Protein AF-A0A376L2K4-F1 (afdb_monomer)

Secondary structure (DSSP, 8-state):
---HHHHHHHHHHHHHHHHHHH--S-HHHHHHHH---HHHHHHHHHHHHHS-HHHHHHHHHHHHHHTT--

Sequence (70 aa):
MLTPDEREALGTRVRIVEELLRGEMSQRELKNELGAGIATITRGSNSLKAAPVELRQWLGRGVAEKRLIL

Mean predicted aligned error: 3.05 Å

Foldseek 3Di:
DDDPVRVVVVVLLLVLLLCLLVVPDDLVVSCVVSVDDSVSSVVSNVCLVVDDPVVSVVSSVVSVVVVVVD

InterPro domains:
  IPR000831 Trp repressor [PF01371] (1-61)
  IPR010921 Trp repressor/replication initiator [SSF48295] (1-61)
  IPR013335 Trp repressor, bacterial [PIRSF003196] (1-63)
  IPR013335 Trp repressor, bacterial [PTHR38025] (1-62)
  IPR013335 Trp repressor, bacterial [TIGR01321] (1-60)
  IPR038116 TrpR-like superfamily [G3DSA:1.10.1270.10] (1-68)

Nearest PDB structures (foldseek):
  2oz9-assembly1_R  TM=9.989E-01  e=4.344E-07  Escherichia coli
  1trr-assembly1_A  TM=9.881E-01  e=3.030E-07  Escherichia coli
  1jhg-assembly1_A-2  TM=1.004E+00  e=7.920E-07  Escherichia coli
  6fal-assembly1_A  TM=9.852E-01  e=8.410E-07  Escherichia coli
  6fal-assembly1_B  TM=9.515E-01  e=2.198E-06  Escherichia coli

Radius of gyration: 12.58 Å; Cα contacts (8 Å, |Δi|>4): 38; chains: 1; bounding box: 30×30×34 Å

Organism: Escherichia coli (NCBI:txid562)

Structure (mmCIF, N/CA/C/O backbone):
data_AF-A0A376L2K4-F1
#
_entry.id   AF-A0A376L2K4-F1
#
loop_
_atom_site.group_PDB
_atom_site.id
_atom_site.type_symbol
_atom_site.label_atom_id
_atom_site.label_alt_id
_atom_site.label_comp_id
_atom_site.label_asym_id
_atom_site.label_entity_id
_atom_site.label_seq_id
_atom_site.pdbx_PDB_ins_code
_atom_site.Cartn_x
_atom_site.Cartn_y
_atom_site.Cartn_z
_atom_site.occupancy
_atom_site.B_iso_or_equiv
_atom_site.auth_seq_id
_atom_site.auth_comp_id
_atom_site.auth_asym_id
_atom_site.auth_atom_id
_atom_site.pdbx_PDB_model_num
ATOM 1 N N . MET A 1 1 ? -2.170 -0.385 -24.205 1.00 84.75 1 MET A N 1
ATOM 2 C CA . MET A 1 1 ? -1.645 -1.530 -23.423 1.00 84.75 1 MET A CA 1
ATOM 3 C C . MET A 1 1 ? -0.614 -1.008 -22.436 1.00 84.75 1 MET A C 1
ATOM 5 O O . MET A 1 1 ? 0.005 -0.004 -22.752 1.00 84.75 1 MET A O 1
ATOM 9 N N . LEU A 1 2 ? -0.441 -1.671 -21.288 1.00 96.88 2 LEU A N 1
ATOM 10 C CA . LEU A 1 2 ? 0.574 -1.298 -20.293 1.00 96.88 2 LEU A CA 1
ATOM 11 C C . LEU A 1 2 ? 1.989 -1.677 -20.755 1.00 96.88 2 LEU A C 1
ATOM 13 O O . LEU A 1 2 ? 2.159 -2.674 -21.471 1.00 96.88 2 LEU A O 1
ATOM 17 N N . THR A 1 3 ? 2.995 -0.939 -20.302 1.00 98.44 3 THR A N 1
ATOM 18 C CA . THR A 1 3 ? 4.409 -1.314 -20.441 1.00 98.44 3 THR A CA 1
ATOM 19 C C . THR A 1 3 ? 4.776 -2.446 -19.464 1.00 98.44 3 THR A C 1
ATOM 21 O O . THR A 1 3 ? 4.004 -2.755 -18.547 1.00 98.44 3 THR A O 1
ATOM 24 N N . PRO A 1 4 ? 5.919 -3.132 -19.657 1.00 98.06 4 PRO A N 1
ATOM 25 C CA . PRO A 1 4 ? 6.431 -4.092 -18.677 1.00 98.06 4 PRO A CA 1
ATOM 26 C C . PRO A 1 4 ? 6.579 -3.486 -17.273 1.00 98.06 4 PRO A C 1
ATOM 28 O O . PRO A 1 4 ? 6.043 -4.049 -16.321 1.00 98.06 4 PRO A O 1
ATOM 31 N N . ASP A 1 5 ? 7.178 -2.299 -17.169 1.00 97.19 5 ASP A N 1
ATOM 32 C CA . ASP A 1 5 ? 7.404 -1.607 -15.893 1.00 97.19 5 ASP A CA 1
ATOM 33 C C . ASP A 1 5 ? 6.088 -1.247 -15.189 1.00 97.19 5 ASP A C 1
ATOM 35 O O . ASP A 1 5 ? 5.961 -1.358 -13.971 1.00 97.19 5 ASP A O 1
ATOM 39 N N . GLU A 1 6 ? 5.059 -0.859 -15.949 1.00 97.88 6 GLU A N 1
ATOM 40 C CA . GLU A 1 6 ? 3.730 -0.589 -15.394 1.00 97.88 6 GLU A CA 1
ATOM 41 C C . GLU A 1 6 ? 3.065 -1.857 -14.841 1.00 97.88 6 GLU A C 1
ATOM 43 O O . GLU A 1 6 ? 2.390 -1.799 -13.809 1.00 97.88 6 GLU A O 1
ATOM 48 N N . ARG A 1 7 ? 3.264 -3.013 -15.491 1.00 97.75 7 ARG A N 1
ATOM 49 C CA . ARG A 1 7 ? 2.779 -4.309 -14.985 1.00 97.75 7 ARG A CA 1
ATOM 50 C C . ARG A 1 7 ? 3.501 -4.718 -13.706 1.00 97.75 7 ARG A C 1
ATOM 52 O O . ARG A 1 7 ? 2.842 -5.148 -12.760 1.00 97.75 7 ARG A O 1
ATOM 59 N N . GLU A 1 8 ? 4.817 -4.552 -13.655 1.00 96.44 8 GLU A N 1
ATOM 60 C CA . GLU A 1 8 ? 5.602 -4.831 -12.451 1.00 96.44 8 GLU A CA 1
ATOM 61 C C . GLU A 1 8 ? 5.180 -3.915 -11.294 1.00 96.44 8 GLU A C 1
ATOM 63 O O . GLU A 1 8 ? 4.889 -4.382 -10.190 1.00 96.44 8 GLU A O 1
ATOM 68 N N . ALA A 1 9 ? 5.020 -2.616 -11.565 1.00 96.38 9 ALA A N 1
ATOM 69 C CA . ALA A 1 9 ? 4.553 -1.651 -10.578 1.00 96.38 9 ALA A CA 1
ATOM 70 C C . ALA A 1 9 ? 3.159 -2.002 -10.031 1.00 96.38 9 ALA A C 1
ATOM 72 O O . ALA A 1 9 ? 2.902 -1.812 -8.839 1.00 96.38 9 ALA A O 1
ATOM 73 N N . LEU A 1 10 ? 2.254 -2.521 -10.868 1.00 97.56 10 LEU A N 1
ATOM 74 C CA . LEU A 1 10 ? 0.958 -3.031 -10.416 1.00 97.56 10 LEU A CA 1
ATOM 75 C C . LEU A 1 10 ? 1.111 -4.247 -9.496 1.00 97.56 10 LEU A C 1
ATOM 77 O O . LEU A 1 10 ? 0.467 -4.278 -8.448 1.00 97.56 10 LEU A O 1
ATOM 81 N N . GLY A 1 11 ? 1.992 -5.193 -9.831 1.00 96.44 11 GLY A N 1
ATOM 82 C CA . GLY A 1 11 ? 2.304 -6.339 -8.971 1.00 96.44 11 GLY A CA 1
ATOM 83 C C . GLY A 1 11 ? 2.783 -5.906 -7.582 1.00 96.44 11 GLY A C 1
ATOM 84 O O . GLY A 1 11 ? 2.236 -6.338 -6.565 1.00 96.44 11 GLY A O 1
ATOM 85 N N . THR A 1 12 ? 3.725 -4.964 -7.525 1.00 97.00 12 THR A N 1
ATOM 86 C CA . THR A 1 12 ? 4.221 -4.403 -6.259 1.00 97.00 12 THR A CA 1
ATOM 87 C C . THR A 1 12 ? 3.119 -3.686 -5.475 1.00 97.00 12 THR A C 1
ATOM 89 O O . THR A 1 12 ? 3.031 -3.838 -4.258 1.00 97.00 12 THR A O 1
ATOM 92 N N . ARG A 1 13 ? 2.223 -2.944 -6.143 1.00 98.19 13 ARG A N 1
ATOM 93 C CA . ARG A 1 13 ? 1.083 -2.281 -5.478 1.00 98.19 13 ARG A CA 1
ATOM 94 C C . ARG A 1 13 ? 0.105 -3.280 -4.864 1.00 98.19 13 ARG A C 1
ATOM 96 O O . ARG A 1 13 ? -0.371 -3.028 -3.761 1.00 98.19 13 ARG A O 1
ATOM 103 N N . VAL A 1 14 ? -0.169 -4.399 -5.537 1.00 97.31 14 VAL A N 1
ATOM 104 C CA . VAL A 1 14 ? -1.015 -5.471 -4.985 1.00 97.31 14 VAL A CA 1
ATOM 105 C C . VAL A 1 14 ? -0.389 -6.042 -3.712 1.00 97.31 14 VAL A C 1
ATOM 107 O O . VAL A 1 14 ? -1.088 -6.150 -2.707 1.00 97.31 14 VAL A O 1
ATOM 110 N N . ARG A 1 15 ? 0.927 -6.306 -3.709 1.00 97.06 15 ARG A N 1
ATOM 111 C CA . ARG A 1 15 ? 1.647 -6.758 -2.503 1.00 97.06 15 ARG A CA 1
ATOM 112 C C . ARG A 1 15 ? 1.575 -5.736 -1.367 1.00 97.06 15 ARG A C 1
ATOM 114 O O . ARG A 1 15 ? 1.270 -6.104 -0.242 1.00 97.06 15 ARG A O 1
ATOM 121 N N . ILE A 1 16 ? 1.779 -4.446 -1.653 1.00 97.94 16 ILE A N 1
ATOM 122 C CA . ILE A 1 16 ? 1.650 -3.383 -0.639 1.00 97.94 16 ILE A CA 1
ATOM 123 C C . ILE A 1 16 ? 0.247 -3.383 -0.014 1.00 97.94 16 ILE A C 1
ATOM 125 O O . ILE A 1 16 ? 0.126 -3.277 1.202 1.00 97.94 16 ILE A O 1
ATOM 129 N N . VAL A 1 17 ? -0.813 -3.481 -0.824 1.00 98.12 17 VAL A N 1
ATOM 130 C CA . VAL A 1 17 ? -2.197 -3.506 -0.318 1.00 98.12 17 VAL A CA 1
ATOM 131 C C . VAL A 1 17 ? -2.449 -4.742 0.542 1.00 98.12 17 VAL A C 1
ATOM 133 O O . VAL A 1 17 ? -3.058 -4.618 1.600 1.00 98.12 17 VAL A O 1
ATOM 136 N N . GLU A 1 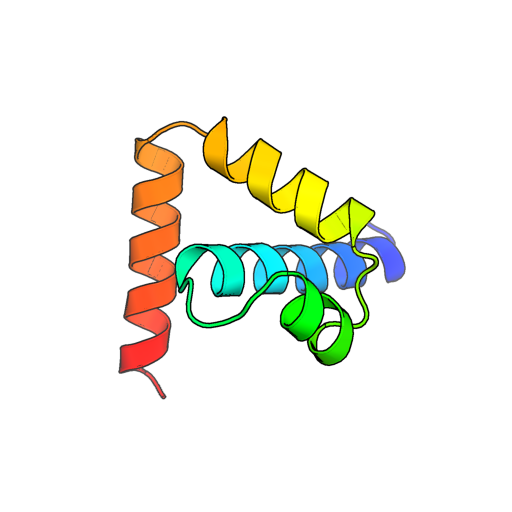18 ? -1.966 -5.905 0.109 1.00 97.50 18 GLU A N 1
ATOM 137 C CA . GLU A 1 18 ? -2.083 -7.160 0.851 1.00 97.50 18 GLU A CA 1
ATOM 138 C C . GLU A 1 18 ? -1.457 -7.049 2.246 1.00 97.50 18 GLU A C 1
ATOM 140 O O . GLU A 1 18 ? -2.141 -7.279 3.243 1.00 97.50 18 GLU A O 1
ATOM 145 N N . GLU A 1 19 ? -0.208 -6.597 2.339 1.00 97.50 19 GLU A N 1
ATOM 146 C CA . GLU A 1 19 ? 0.476 -6.488 3.629 1.00 97.50 19 GLU A CA 1
ATOM 147 C C . GLU A 1 19 ? -0.106 -5.396 4.538 1.00 97.50 19 GLU A C 1
ATOM 149 O O . GLU A 1 19 ? -0.202 -5.566 5.755 1.00 97.50 19 GLU A O 1
ATOM 154 N N . LEU A 1 20 ? -0.558 -4.277 3.961 1.00 97.44 20 LEU A N 1
ATOM 155 C CA . LEU A 1 20 ? -1.254 -3.236 4.721 1.00 97.44 20 LEU A CA 1
ATOM 156 C C . LEU A 1 20 ? -2.590 -3.731 5.296 1.00 97.44 20 LEU A C 1
ATOM 158 O O . LEU A 1 20 ? -2.996 -3.250 6.352 1.00 97.44 20 LEU A O 1
ATOM 162 N N . LEU A 1 21 ? -3.275 -4.655 4.612 1.00 97.06 21 LEU A N 1
ATOM 163 C CA . LEU A 1 21 ? -4.504 -5.284 5.104 1.00 97.06 21 LEU A CA 1
ATOM 164 C C . LEU A 1 21 ? -4.229 -6.351 6.169 1.00 97.06 21 LEU A C 1
ATOM 166 O O . LEU A 1 21 ? -5.041 -6.489 7.081 1.00 97.06 21 LEU A O 1
ATOM 170 N N . ARG A 1 22 ? -3.102 -7.072 6.077 1.00 95.62 22 ARG A N 1
ATOM 171 C CA . ARG A 1 22 ? -2.653 -8.010 7.121 1.00 95.62 22 ARG A CA 1
ATOM 172 C C . ARG A 1 22 ? -2.300 -7.279 8.415 1.00 95.62 22 ARG A C 1
ATOM 174 O O . ARG A 1 22 ? -2.677 -7.722 9.492 1.00 95.62 22 ARG A O 1
ATOM 181 N N . GLY A 1 23 ? -1.607 -6.144 8.306 1.00 95.50 23 GLY A N 1
ATOM 182 C CA . GLY A 1 23 ? -1.241 -5.318 9.461 1.00 95.50 23 GLY A CA 1
ATOM 183 C C . GLY A 1 23 ? -0.155 -5.928 10.357 1.00 95.50 23 GLY A C 1
ATOM 184 O O . GLY A 1 23 ? 0.004 -5.488 11.491 1.00 95.50 23 GLY A O 1
ATOM 185 N N . GLU A 1 24 ? 0.586 -6.920 9.858 1.00 96.19 24 GLU A N 1
ATOM 186 C CA . GLU A 1 24 ? 1.634 -7.641 10.598 1.00 96.19 24 GLU A CA 1
ATOM 187 C C . GLU A 1 24 ? 2.992 -6.917 10.556 1.00 96.19 24 GLU A C 1
ATOM 189 O O . GLU A 1 24 ? 3.803 -7.068 11.466 1.00 96.19 24 GLU A O 1
ATOM 194 N N . MET A 1 25 ? 3.229 -6.100 9.523 1.00 96.06 25 MET A N 1
ATOM 195 C CA . MET A 1 25 ? 4.481 -5.371 9.303 1.00 96.06 25 MET A CA 1
ATOM 196 C C . MET A 1 25 ? 4.287 -3.857 9.428 1.00 96.06 25 MET A C 1
ATOM 198 O O . MET A 1 25 ? 3.306 -3.278 8.949 1.00 96.06 25 MET A O 1
ATOM 202 N N . SER A 1 26 ? 5.280 -3.172 9.989 1.00 96.25 26 SER A N 1
ATOM 203 C CA . SER A 1 26 ? 5.379 -1.717 9.904 1.00 96.25 26 SER A CA 1
ATOM 204 C C . SER A 1 26 ? 5.682 -1.263 8.470 1.00 96.25 26 SER A C 1
ATOM 206 O O . SER A 1 26 ? 6.292 -1.972 7.670 1.00 96.25 26 SER A O 1
ATOM 208 N N . GLN A 1 27 ? 5.354 -0.008 8.138 1.00 94.50 27 GLN A N 1
ATOM 209 C CA . GLN A 1 27 ? 5.695 0.553 6.818 1.00 94.50 27 GLN A CA 1
ATOM 210 C C . GLN A 1 27 ? 7.209 0.567 6.539 1.00 94.50 27 GLN A C 1
ATOM 212 O O . GLN A 1 27 ? 7.623 0.571 5.380 1.00 94.50 27 GLN A O 1
ATOM 217 N N . ARG A 1 28 ? 8.045 0.587 7.587 1.00 95.81 28 ARG A N 1
ATOM 218 C CA . ARG A 1 28 ? 9.507 0.523 7.451 1.00 95.81 28 ARG A CA 1
ATOM 219 C C . ARG A 1 28 ? 9.965 -0.871 7.042 1.00 95.81 28 ARG A C 1
ATOM 221 O O . ARG A 1 28 ? 10.791 -0.976 6.141 1.00 95.81 28 ARG A O 1
ATOM 228 N N . GLU A 1 29 ? 9.406 -1.906 7.657 1.00 97.31 29 GLU A N 1
ATOM 229 C CA . GLU A 1 29 ? 9.674 -3.296 7.280 1.00 97.31 29 GLU A CA 1
ATOM 230 C C . GLU A 1 29 ? 9.174 -3.568 5.859 1.00 97.31 29 GLU A C 1
ATOM 232 O O . GLU A 1 29 ? 9.918 -4.113 5.051 1.00 97.31 29 GLU A O 1
ATOM 237 N N . LEU A 1 30 ? 7.989 -3.059 5.495 1.00 96.44 30 LEU A N 1
ATOM 238 C CA . LEU A 1 30 ? 7.4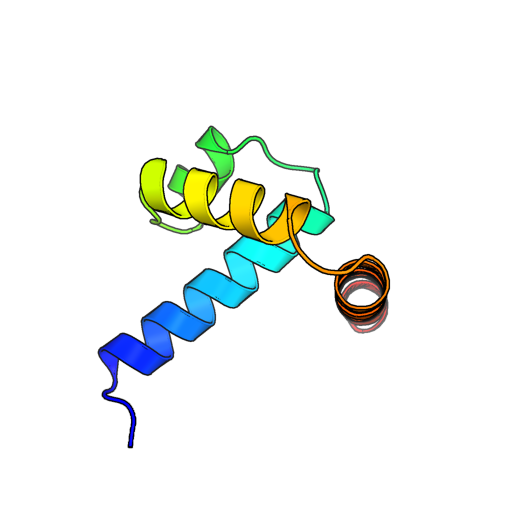61 -3.183 4.132 1.00 96.44 30 LEU A CA 1
ATOM 239 C C . LEU A 1 30 ? 8.336 -2.532 3.068 1.00 96.44 30 LEU A C 1
ATOM 241 O O . LEU A 1 30 ? 8.462 -3.071 1.971 1.00 96.44 30 LEU A O 1
ATOM 245 N N . LYS A 1 31 ? 8.953 -1.385 3.366 1.00 95.94 31 LYS A N 1
ATOM 246 C CA . LYS A 1 31 ? 9.924 -0.782 2.446 1.00 95.94 31 LYS A CA 1
ATOM 247 C C . LYS A 1 31 ? 11.070 -1.749 2.165 1.00 95.94 31 LYS A C 1
ATOM 249 O O . LYS A 1 31 ? 11.477 -1.877 1.013 1.00 95.94 31 LYS A O 1
ATOM 254 N N . ASN A 1 32 ? 11.621 -2.350 3.216 1.00 95.81 32 ASN A N 1
ATOM 255 C CA . ASN A 1 32 ? 12.790 -3.211 3.090 1.00 95.81 32 ASN A CA 1
ATOM 256 C C . ASN A 1 32 ? 12.434 -4.498 2.338 1.00 95.81 32 ASN A C 1
ATOM 258 O O . ASN A 1 32 ? 13.196 -4.913 1.475 1.00 95.81 32 ASN A O 1
ATOM 262 N N . GLU A 1 33 ? 11.254 -5.057 2.603 1.00 96.62 33 GLU A N 1
ATOM 263 C CA . GLU A 1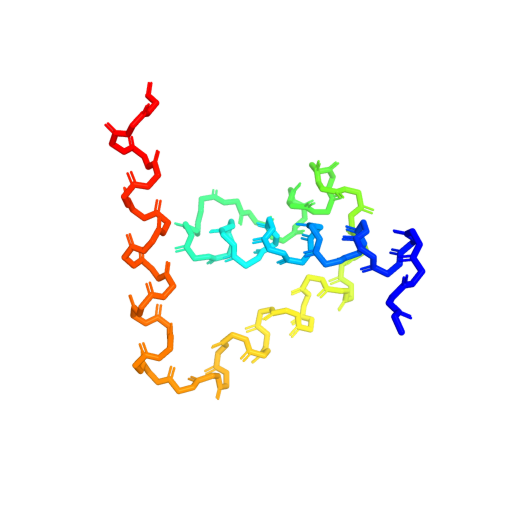 33 ? 10.814 -6.322 2.011 1.00 96.62 33 GLU A CA 1
ATOM 264 C C . GLU A 1 33 ? 10.320 -6.189 0.564 1.00 96.62 33 GLU A C 1
ATOM 266 O O . GLU A 1 33 ? 10.555 -7.054 -0.276 1.00 96.62 33 GLU A O 1
ATOM 271 N N . LEU A 1 34 ? 9.626 -5.093 0.242 1.00 95.12 34 LEU A N 1
ATOM 272 C CA . LEU A 1 34 ? 9.014 -4.899 -1.077 1.00 95.12 34 LEU A CA 1
ATOM 273 C C . LEU A 1 34 ? 9.855 -4.024 -2.015 1.00 95.12 34 LEU A C 1
ATOM 275 O O . LEU A 1 34 ? 9.441 -3.784 -3.147 1.00 95.12 34 LEU A O 1
ATOM 279 N N . GLY A 1 35 ? 10.978 -3.472 -1.545 1.00 94.69 35 GLY A N 1
ATOM 280 C CA . GLY A 1 35 ? 11.802 -2.524 -2.306 1.00 94.69 35 GLY A CA 1
ATOM 281 C C . GLY A 1 35 ? 11.090 -1.205 -2.646 1.00 94.69 35 GLY A C 1
ATOM 282 O O . GLY A 1 35 ? 11.604 -0.390 -3.411 1.00 94.69 35 GLY A O 1
ATOM 283 N N . ALA A 1 36 ? 9.900 -0.964 -2.087 1.00 95.38 36 ALA A N 1
ATOM 284 C CA . ALA A 1 36 ? 9.098 0.216 -2.366 1.00 95.38 36 ALA A CA 1
ATOM 285 C C . ALA A 1 36 ? 9.474 1.376 -1.434 1.00 95.38 36 ALA A C 1
ATOM 287 O O . ALA A 1 36 ? 9.575 1.227 -0.217 1.00 95.38 36 ALA A O 1
ATOM 288 N N . GLY A 1 37 ? 9.624 2.582 -1.988 1.00 96.44 37 GLY A N 1
ATOM 289 C CA . GLY A 1 37 ? 9.882 3.774 -1.179 1.00 96.44 37 GLY A CA 1
ATOM 290 C C . GLY A 1 37 ? 8.761 4.048 -0.164 1.00 96.44 37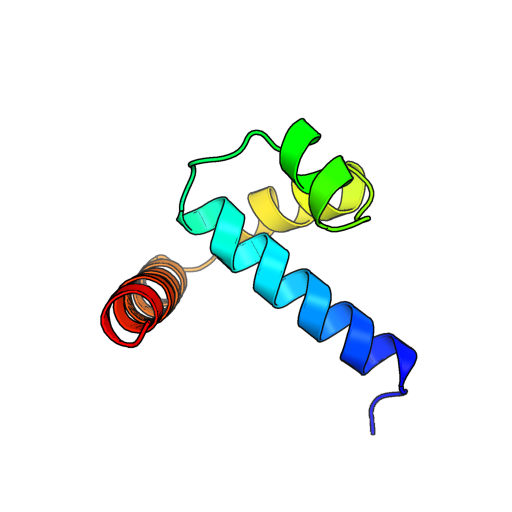 GLY A C 1
ATOM 291 O O . GLY A 1 37 ? 7.583 3.872 -0.478 1.00 96.44 37 GLY A O 1
ATOM 292 N N . ILE A 1 38 ? 9.114 4.564 1.024 1.00 97.19 38 ILE A N 1
ATOM 293 C CA . ILE A 1 38 ? 8.147 4.904 2.092 1.00 97.19 38 ILE A CA 1
ATOM 294 C C . ILE A 1 38 ? 6.997 5.758 1.555 1.00 97.19 38 ILE A C 1
ATOM 296 O O . ILE A 1 38 ? 5.842 5.454 1.820 1.00 97.19 38 ILE A O 1
ATOM 300 N N . ALA A 1 39 ? 7.287 6.772 0.733 1.00 97.75 39 ALA A N 1
ATOM 301 C CA . ALA A 1 39 ? 6.257 7.635 0.157 1.00 97.75 39 ALA A CA 1
ATOM 302 C C . ALA A 1 39 ? 5.209 6.862 -0.668 1.00 97.75 39 ALA A C 1
ATOM 304 O O . ALA A 1 39 ? 4.033 7.225 -0.673 1.00 97.75 39 ALA A O 1
ATOM 305 N N . THR A 1 40 ? 5.609 5.786 -1.350 1.00 98.00 40 THR A N 1
ATOM 306 C CA . THR A 1 40 ? 4.691 4.923 -2.103 1.00 98.00 40 THR A CA 1
ATOM 307 C C . THR A 1 40 ? 3.795 4.121 -1.165 1.00 98.00 40 THR A C 1
ATOM 309 O O . THR A 1 40 ? 2.584 4.085 -1.374 1.00 98.00 40 THR A O 1
ATOM 312 N N . ILE A 1 41 ? 4.359 3.559 -0.095 1.00 98.25 41 ILE A N 1
ATOM 313 C CA . ILE A 1 41 ? 3.605 2.813 0.922 1.00 98.25 41 ILE A CA 1
ATOM 314 C C . ILE A 1 41 ? 2.630 3.740 1.659 1.00 98.25 41 ILE A C 1
ATOM 316 O O . ILE A 1 41 ? 1.457 3.408 1.816 1.00 98.25 41 ILE A O 1
ATOM 320 N N . THR A 1 42 ? 3.072 4.939 2.046 1.00 98.06 42 THR A N 1
ATOM 321 C CA . THR A 1 42 ? 2.226 5.944 2.703 1.00 98.06 42 THR A CA 1
ATOM 322 C C . THR A 1 42 ? 1.051 6.357 1.816 1.00 98.06 42 THR A C 1
ATOM 324 O O . THR A 1 42 ? -0.085 6.395 2.292 1.00 98.06 42 THR A O 1
ATOM 327 N N . ARG A 1 43 ? 1.283 6.602 0.516 1.00 98.50 43 ARG A N 1
ATOM 328 C CA . ARG A 1 43 ? 0.191 6.857 -0.440 1.00 98.50 43 ARG A CA 1
ATOM 329 C C . ARG A 1 43 ? -0.771 5.675 -0.522 1.00 98.50 43 ARG A C 1
ATOM 331 O O . ARG A 1 43 ? -1.973 5.894 -0.442 1.00 98.50 43 ARG A O 1
ATOM 338 N N . GLY A 1 44 ? -0.257 4.446 -0.598 1.00 97.75 44 GLY A N 1
ATOM 339 C CA . GLY A 1 44 ? -1.073 3.230 -0.584 1.00 97.75 44 GLY A CA 1
ATOM 340 C C . GLY A 1 44 ? -1.962 3.125 0.659 1.00 97.75 44 GLY A C 1
ATOM 341 O O . GLY A 1 44 ? -3.167 2.928 0.534 1.00 97.75 44 GLY A O 1
ATOM 342 N N . SER A 1 45 ? -1.400 3.347 1.852 1.00 98.25 45 SER A N 1
ATOM 343 C CA . SER A 1 45 ? -2.150 3.336 3.115 1.00 98.25 45 SER A CA 1
ATOM 344 C C . SER A 1 45 ? -3.251 4.399 3.145 1.00 98.25 45 SER A C 1
ATOM 346 O O . SER A 1 45 ? -4.374 4.105 3.554 1.00 98.25 45 SER A O 1
ATOM 348 N N . ASN A 1 46 ? -2.972 5.613 2.666 1.00 98.50 46 ASN A N 1
ATOM 349 C CA . ASN A 1 46 ? -3.971 6.680 2.607 1.00 98.50 46 ASN A CA 1
ATOM 350 C C . ASN A 1 46 ? -5.080 6.378 1.590 1.00 98.50 46 ASN A C 1
ATOM 352 O O . ASN A 1 46 ? -6.255 6.542 1.915 1.00 98.50 46 ASN A O 1
ATOM 356 N N . SER A 1 47 ? -4.732 5.881 0.400 1.00 98.38 47 SER A N 1
ATOM 357 C CA . SER A 1 47 ? -5.715 5.443 -0.598 1.00 98.38 47 SER A CA 1
ATOM 358 C C . SER A 1 47 ? -6.586 4.306 -0.072 1.00 98.38 47 SER A C 1
ATOM 360 O O . SER A 1 47 ? -7.794 4.326 -0.281 1.00 98.38 47 SER A O 1
ATOM 362 N N . LEU A 1 48 ? -6.004 3.352 0.660 1.00 97.94 48 LEU A N 1
ATOM 363 C CA . LEU A 1 48 ? -6.752 2.257 1.266 1.00 97.94 48 LEU A CA 1
ATOM 364 C C . LEU A 1 48 ? -7.710 2.766 2.351 1.00 97.94 48 LEU A C 1
ATOM 366 O O . LEU A 1 48 ? -8.867 2.366 2.366 1.00 97.94 48 LEU A O 1
ATOM 370 N N . LYS A 1 49 ? -7.278 3.693 3.216 1.00 97.75 49 LYS A N 1
ATOM 371 C CA . LYS A 1 49 ? -8.148 4.323 4.229 1.00 97.75 49 LYS A CA 1
ATOM 372 C C . LYS A 1 49 ? -9.321 5.085 3.608 1.00 97.75 49 LYS A C 1
ATOM 374 O O . LYS A 1 49 ? -10.419 5.038 4.154 1.00 97.75 49 LYS A O 1
ATOM 379 N N . ALA A 1 50 ? -9.083 5.764 2.486 1.00 98.12 50 ALA A N 1
ATOM 380 C CA . ALA A 1 50 ? -10.096 6.517 1.751 1.00 98.12 50 ALA A CA 1
ATOM 381 C C . ALA A 1 50 ? -10.998 5.635 0.865 1.00 98.12 50 ALA A C 1
ATOM 383 O O . ALA A 1 50 ? -12.017 6.111 0.370 1.00 98.12 50 ALA A O 1
ATOM 384 N N . ALA A 1 51 ? -10.634 4.369 0.643 1.00 98.19 51 ALA A N 1
ATOM 385 C CA . ALA A 1 51 ? -11.394 3.473 -0.214 1.00 98.19 51 ALA A CA 1
ATOM 386 C C . ALA A 1 51 ? -12.769 3.125 0.393 1.00 98.19 51 ALA A C 1
ATOM 388 O O . ALA A 1 51 ? -12.886 2.995 1.626 1.00 98.19 51 ALA A O 1
ATOM 389 N N . PRO A 1 52 ? -13.790 2.891 -0.461 1.00 98.56 52 PRO A N 1
ATOM 390 C CA . PRO A 1 52 ? -15.094 2.401 -0.029 1.00 98.56 52 PRO A CA 1
ATOM 391 C C . PRO A 1 52 ? -14.963 1.191 0.897 1.00 98.56 52 PRO A C 1
ATOM 393 O O . PRO A 1 52 ? -14.077 0.345 0.724 1.00 98.56 52 PRO A O 1
ATOM 396 N N . VAL A 1 53 ? -15.828 1.121 1.907 1.00 97.56 53 VAL A N 1
ATOM 397 C CA . VAL A 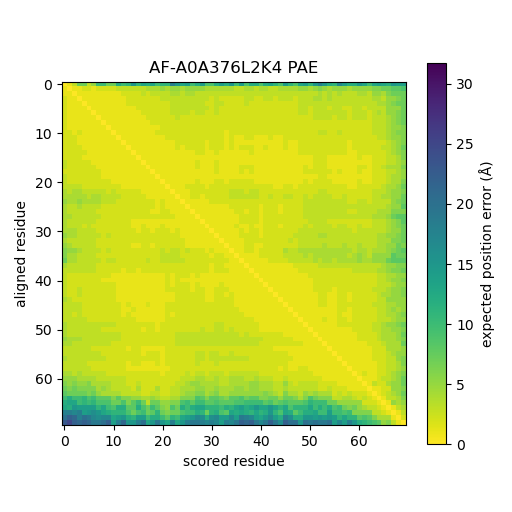1 53 ? -15.784 0.054 2.918 1.00 97.56 53 VAL A CA 1
ATOM 398 C C . VAL A 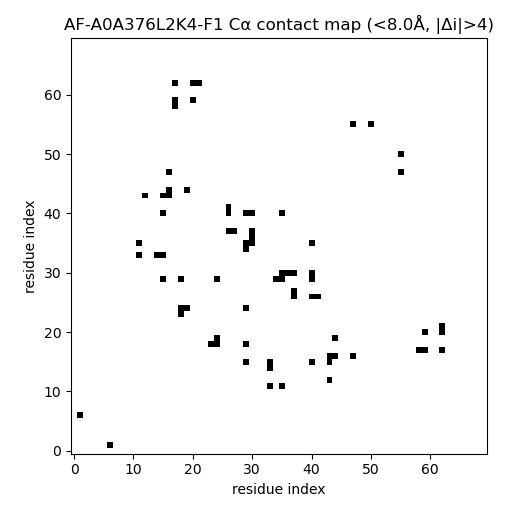1 53 ? -15.961 -1.310 2.253 1.00 97.56 53 VAL A C 1
ATOM 400 O O . VAL A 1 53 ? -15.237 -2.250 2.573 1.00 97.56 53 VAL A O 1
ATOM 403 N N . GLU A 1 54 ? -16.851 -1.393 1.269 1.00 98.12 54 GLU A N 1
ATOM 404 C CA . GLU A 1 54 ? -17.165 -2.598 0.506 1.00 98.12 54 GLU A CA 1
ATOM 405 C C . GLU A 1 54 ? -15.932 -3.108 -0.246 1.00 98.12 54 GLU A C 1
ATOM 407 O O . GLU A 1 54 ? -15.650 -4.308 -0.242 1.00 98.12 54 GLU A O 1
ATOM 412 N N . LEU A 1 55 ? -15.147 -2.194 -0.831 1.00 97.88 55 LEU A N 1
ATOM 413 C CA . LEU A 1 55 ? -13.905 -2.535 -1.521 1.00 97.88 55 LEU A CA 1
ATOM 414 C C . LEU A 1 55 ? -12.854 -3.056 -0.537 1.00 97.88 55 LEU A C 1
ATOM 416 O O . LEU A 1 55 ? -12.237 -4.088 -0.791 1.00 97.88 55 LEU A O 1
ATOM 420 N N . ARG A 1 56 ? -12.671 -2.386 0.607 1.00 97.50 56 ARG A N 1
ATOM 421 C CA . ARG A 1 56 ? -11.745 -2.854 1.651 1.00 97.50 56 ARG A CA 1
ATOM 422 C C . ARG A 1 56 ? -12.121 -4.236 2.177 1.00 97.50 56 ARG A C 1
ATOM 424 O O . ARG A 1 56 ? -11.244 -5.075 2.352 1.00 97.50 56 ARG A O 1
ATOM 431 N N . GLN A 1 57 ? -13.410 -4.484 2.397 1.00 97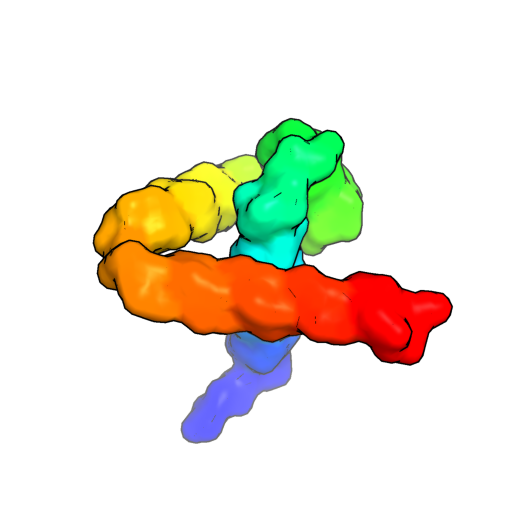.38 57 GLN A N 1
ATOM 432 C CA . GLN A 1 57 ? -13.906 -5.787 2.838 1.00 97.38 57 GLN A CA 1
ATOM 433 C C . GLN A 1 57 ? -13.699 -6.865 1.773 1.00 97.38 57 GLN A C 1
ATOM 435 O O . GLN A 1 57 ? -13.285 -7.974 2.102 1.00 97.38 57 GLN A O 1
ATOM 440 N N . TRP A 1 58 ? -13.970 -6.553 0.504 1.00 97.50 58 TRP A N 1
ATOM 441 C CA . TRP A 1 58 ? -13.739 -7.479 -0.602 1.00 97.50 58 TRP A CA 1
ATOM 442 C C . TRP A 1 58 ? -12.255 -7.845 -0.732 1.00 97.50 58 TRP A C 1
ATOM 444 O O . TRP A 1 58 ? -11.927 -9.030 -0.782 1.00 97.50 58 TRP A O 1
ATOM 454 N N . LEU A 1 59 ? -11.359 -6.852 -0.678 1.00 97.25 59 LEU A N 1
ATOM 455 C CA . LEU A 1 59 ? -9.911 -7.076 -0.675 1.00 97.25 59 LEU A CA 1
ATOM 456 C C . LEU A 1 59 ? -9.473 -7.920 0.529 1.00 97.25 59 LEU A C 1
ATOM 458 O O . LEU A 1 59 ? -8.726 -8.880 0.361 1.00 97.25 59 LEU A O 1
ATOM 462 N N . GLY A 1 60 ? -9.970 -7.602 1.729 1.00 96.06 60 GLY A N 1
ATOM 463 C CA . GLY A 1 60 ? -9.653 -8.344 2.951 1.00 96.06 60 GLY A CA 1
ATOM 464 C C . GLY A 1 60 ? -10.058 -9.818 2.880 1.00 96.06 60 GLY A C 1
ATOM 465 O O . GLY A 1 60 ? -9.283 -10.680 3.290 1.00 96.06 60 GLY A O 1
ATOM 466 N N . ARG A 1 61 ? -11.226 -10.132 2.295 1.00 95.44 61 ARG A N 1
ATOM 467 C CA . ARG A 1 61 ? -11.638 -11.526 2.053 1.00 95.44 61 ARG A CA 1
ATOM 468 C C . ARG A 1 61 ? -10.681 -12.248 1.109 1.00 95.44 61 ARG A C 1
ATOM 470 O O . ARG A 1 61 ? -10.260 -13.351 1.432 1.00 95.44 61 ARG A O 1
ATOM 477 N N . GLY A 1 62 ? -10.299 -11.618 -0.003 1.00 91.94 62 GLY A N 1
ATOM 478 C CA . GLY A 1 62 ? -9.358 -12.218 -0.956 1.00 91.94 62 GLY A CA 1
ATOM 479 C C . GLY A 1 62 ? -7.974 -12.482 -0.349 1.00 91.94 62 GLY A C 1
ATOM 480 O O . GLY A 1 62 ? -7.366 -13.515 -0.616 1.00 91.94 62 GLY A O 1
ATOM 481 N N . VAL A 1 63 ? -7.487 -11.583 0.514 1.00 91.75 63 VAL A N 1
ATOM 482 C CA . VAL A 1 63 ? -6.231 -11.790 1.258 1.00 91.75 63 VAL A CA 1
ATOM 483 C C . VAL A 1 63 ? -6.355 -12.954 2.248 1.00 91.75 63 VAL A C 1
ATOM 485 O O . VAL A 1 63 ? -5.458 -13.792 2.320 1.00 91.75 63 VAL A O 1
ATOM 488 N N . ALA A 1 64 ? -7.467 -13.045 2.983 1.00 86.12 64 ALA A N 1
ATOM 489 C CA . ALA A 1 64 ? -7.706 -14.143 3.919 1.00 86.12 64 ALA A CA 1
ATOM 490 C C . ALA A 1 64 ? -7.822 -15.506 3.210 1.00 86.12 64 ALA A C 1
ATOM 492 O O . ALA A 1 64 ? -7.289 -16.497 3.701 1.00 86.12 64 ALA A O 1
ATOM 493 N N . GLU A 1 65 ? -8.464 -15.552 2.042 1.00 86.44 65 GLU A N 1
ATOM 494 C CA . GLU A 1 65 ? -8.618 -16.767 1.235 1.00 86.44 65 GLU A CA 1
ATOM 495 C C . GLU A 1 65 ? -7.276 -17.296 0.715 1.00 86.44 65 GLU A C 1
ATOM 497 O O . GLU A 1 65 ? -7.019 -18.496 0.795 1.00 86.44 65 GLU A O 1
ATOM 502 N N . LYS A 1 66 ? -6.360 -16.416 0.288 1.00 78.00 66 LYS A N 1
ATOM 503 C CA . LYS A 1 66 ? -4.998 -16.828 -0.096 1.00 78.00 66 LYS A CA 1
ATOM 504 C C . LYS A 1 66 ? -4.255 -17.564 1.021 1.00 78.00 66 LYS A C 1
ATOM 506 O O . LYS A 1 66 ? -3.435 -18.426 0.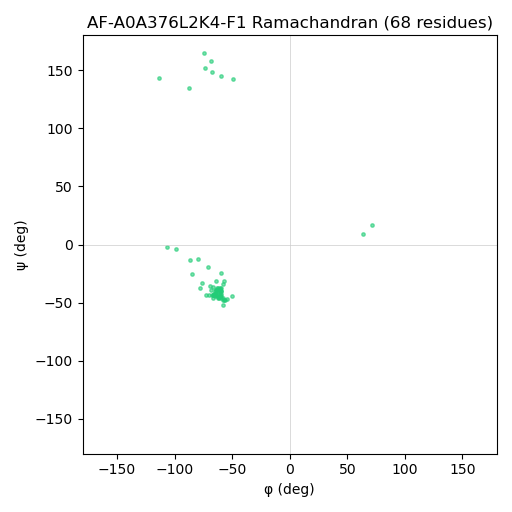725 1.00 78.00 66 LYS A O 1
ATOM 511 N N . ARG A 1 67 ? -4.528 -17.242 2.291 1.00 72.88 67 ARG A N 1
ATOM 512 C CA . ARG A 1 67 ? -3.904 -17.910 3.446 1.00 72.88 67 ARG A CA 1
ATOM 513 C C . ARG A 1 67 ? -4.399 -19.347 3.644 1.00 72.88 67 ARG A C 1
ATOM 515 O O . ARG A 1 67 ? -3.738 -20.106 4.331 1.00 72.88 67 ARG A O 1
ATOM 522 N N . LEU A 1 68 ? -5.551 -19.712 3.081 1.00 67.62 68 LEU A N 1
ATOM 523 C CA . LEU A 1 68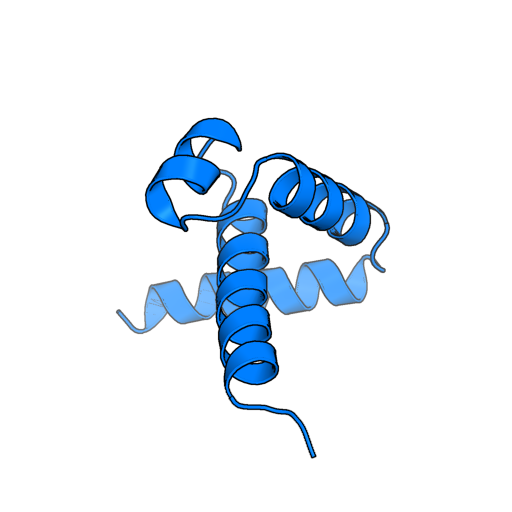 ? -6.124 -21.057 3.200 1.00 67.62 68 LEU A CA 1
ATOM 524 C C . LEU A 1 68 ? -5.610 -22.033 2.128 1.00 67.62 68 LEU A C 1
ATOM 526 O O . LEU A 1 68 ? -5.843 -23.231 2.253 1.00 67.62 68 LEU A O 1
ATOM 530 N N . ILE A 1 69 ? -4.952 -21.536 1.074 1.00 64.06 69 ILE A N 1
ATOM 531 C CA . ILE A 1 69 ? -4.544 -22.327 -0.105 1.00 64.06 69 ILE A CA 1
ATOM 532 C C . ILE A 1 69 ? -3.019 -22.590 -0.125 1.00 64.06 69 ILE A C 1
ATOM 534 O O . ILE A 1 69 ? -2.519 -23.302 -0.995 1.00 64.06 69 ILE A O 1
ATOM 538 N N . LEU A 1 70 ? -2.279 -22.061 0.853 1.00 53.00 70 LEU A N 1
ATOM 539 C CA . LEU A 1 70 ? -0.845 -22.288 1.077 1.00 53.00 70 LEU A CA 1
ATOM 540 C C . LEU A 1 70 ? -0.630 -22.902 2.461 1.00 53.00 70 LEU A C 1
ATOM 542 O O . LEU A 1 70 ? 0.266 -23.764 2.572 1.00 53.00 70 LEU A O 1
#

pLDDT: mean 94.35, std 8.31, range [53.0, 98.56]

Solvent-accessible surface area (backbone atoms only — not comparable to full-atom values): 4185 Å² total; per-residue (Å²): 133,81,53,72,68,58,50,51,52,49,53,54,50,53,51,52,53,48,48,63,68,69,60,82,61,55,70,68,56,45,24,70,74,68,73,44,55,58,72,57,54,53,50,50,52,51,51,57,71,72,43,57,67,68,57,53,51,53,52,48,50,55,54,56,52,56,67,75,79,109